Protein AF-A0A7J4TIL9-F1 (afdb_monomer_lite)

Radius of gyration: 11.37 Å; chains: 1; bounding box: 27×21×24 Å

Foldseek 3Di:
DEEPVD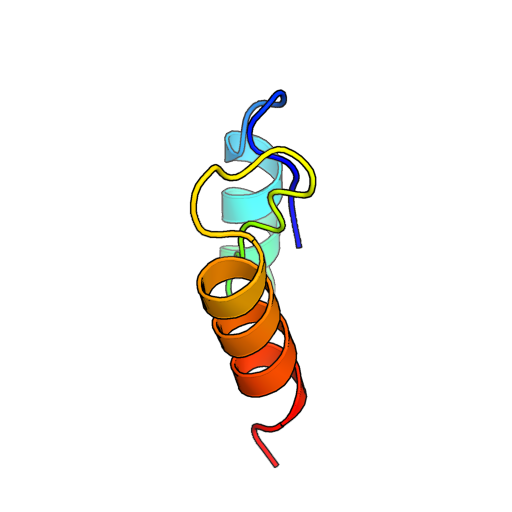DCVVVVVVCVVVVHDDQYQYCPDPPNVVSVVSVVVSVPPD

pLDDT: mean 92.43, std 7.4, range [51.12, 98.19]

Sequence (46 aa):
FVSPEFSTSNAKVIANEIGGKVVVVDPLSNDYLKNMQKVVEAFAVT

Structure (mmCIF, N/CA/C/O backbone):
data_AF-A0A7J4TIL9-F1
#
_entry.id   AF-A0A7J4TIL9-F1
#
loop_
_atom_site.group_PDB
_atom_site.id
_atom_site.type_symbol
_atom_site.label_atom_id
_atom_site.label_alt_id
_atom_site.label_comp_id
_atom_site.label_asym_id
_atom_site.label_entity_id
_atom_site.label_seq_id
_atom_site.pdbx_PDB_ins_code
_atom_site.Cartn_x
_atom_site.Cartn_y
_atom_site.Cartn_z
_atom_site.occupancy
_atom_site.B_iso_or_equiv
_atom_site.auth_seq_id
_atom_site.auth_comp_id
_atom_site.auth_asym_id
_atom_site.auth_atom_id
_atom_site.pdbx_PDB_model_num
ATOM 1 N N . PHE A 1 1 ? -4.576 4.782 0.007 1.00 93.38 1 PHE A N 1
ATOM 2 C CA . PHE A 1 1 ? -3.280 4.871 -0.695 1.00 93.38 1 PHE A CA 1
ATOM 3 C C . PHE A 1 1 ? -2.522 6.085 -0.183 1.00 93.38 1 PHE A C 1
ATOM 5 O O . PHE A 1 1 ? -3.178 7.048 0.197 1.00 93.38 1 PHE A O 1
ATOM 12 N N . VAL A 1 2 ? -1.192 6.027 -0.101 1.00 95.75 2 VAL A N 1
ATOM 13 C CA . VAL A 1 2 ? -0.330 7.107 0.424 1.00 95.75 2 VAL A CA 1
ATOM 14 C C . VAL A 1 2 ? 0.964 7.201 -0.380 1.00 95.75 2 VAL A C 1
ATOM 16 O O . VAL A 1 2 ? 1.407 6.181 -0.903 1.00 95.75 2 VAL A O 1
ATOM 19 N N . SER A 1 3 ? 1.584 8.378 -0.421 1.00 94.19 3 SER A N 1
ATOM 20 C CA . SER A 1 3 ? 2.928 8.558 -0.989 1.00 94.19 3 SER A CA 1
ATOM 21 C C . SER A 1 3 ? 3.997 8.519 0.112 1.00 94.19 3 SER A C 1
ATOM 23 O O . SER A 1 3 ? 3.710 8.946 1.237 1.00 94.19 3 SER A O 1
ATOM 25 N N . PRO A 1 4 ? 5.204 7.992 -0.163 1.00 92.38 4 PRO A N 1
ATOM 26 C CA . PRO A 1 4 ? 6.249 7.807 0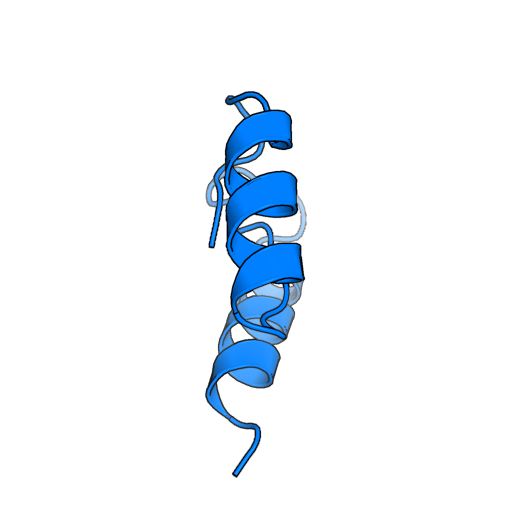.849 1.00 92.38 4 PRO A CA 1
ATOM 27 C C . PRO A 1 4 ? 6.814 9.118 1.416 1.00 92.38 4 PRO A C 1
ATOM 29 O O . PRO A 1 4 ? 7.370 9.113 2.513 1.00 92.38 4 PRO A O 1
ATOM 32 N N . GLU A 1 5 ? 6.656 10.237 0.711 1.00 93.56 5 GLU A N 1
ATOM 33 C CA . GLU A 1 5 ? 7.153 11.558 1.110 1.00 93.56 5 GLU A CA 1
ATOM 34 C C . GLU A 1 5 ? 6.346 12.176 2.263 1.00 93.56 5 GLU A C 1
ATOM 36 O O . GLU A 1 5 ? 6.787 13.145 2.882 1.00 93.56 5 GLU A O 1
ATOM 41 N N . PHE A 1 6 ? 5.169 11.621 2.572 1.00 92.75 6 PHE A N 1
ATOM 42 C CA . PHE A 1 6 ? 4.281 12.116 3.619 1.00 92.75 6 PHE A CA 1
ATOM 43 C C . PHE A 1 6 ? 4.142 11.124 4.775 1.00 92.75 6 PHE A C 1
ATOM 45 O O . PHE A 1 6 ? 4.254 9.906 4.629 1.00 92.75 6 PHE A O 1
ATOM 52 N N . SER A 1 7 ? 3.822 11.656 5.956 1.00 95.06 7 SER A N 1
ATOM 53 C CA . SER A 1 7 ? 3.506 10.830 7.121 1.00 95.06 7 SER A CA 1
ATOM 54 C C . SER A 1 7 ? 2.283 9.946 6.866 1.00 95.06 7 SER A C 1
ATOM 56 O O . SER A 1 7 ? 1.243 10.400 6.390 1.00 95.06 7 SER A O 1
ATOM 58 N N . THR A 1 8 ? 2.383 8.676 7.265 1.00 95.94 8 THR A N 1
ATOM 59 C CA . THR A 1 8 ? 1.304 7.688 7.115 1.00 95.94 8 THR A CA 1
ATOM 60 C C . THR A 1 8 ? 0.383 7.596 8.333 1.00 95.94 8 THR A C 1
ATOM 62 O O . THR A 1 8 ? -0.575 6.825 8.305 1.00 95.94 8 THR A O 1
ATOM 65 N N . SER A 1 9 ? 0.633 8.369 9.397 1.00 96.56 9 SER A N 1
ATOM 66 C CA . SER A 1 9 ? -0.081 8.239 10.678 1.00 96.56 9 SER A CA 1
ATOM 67 C C . SER A 1 9 ? -1.591 8.433 10.539 1.00 96.56 9 SER A C 1
ATOM 69 O O . SER A 1 9 ? -2.356 7.563 10.944 1.00 96.56 9 SER A O 1
ATOM 71 N N . ASN A 1 10 ? -2.031 9.514 9.889 1.00 96.88 10 ASN A N 1
ATOM 72 C CA . ASN A 1 10 ? -3.462 9.794 9.720 1.00 96.88 10 ASN A CA 1
ATOM 73 C C . ASN A 1 10 ? -4.142 8.748 8.830 1.00 96.88 10 ASN A C 1
ATOM 75 O O . ASN A 1 10 ? -5.246 8.300 9.124 1.00 96.88 10 ASN A O 1
ATOM 79 N N . ALA A 1 11 ? -3.460 8.313 7.767 1.00 97.00 11 ALA A N 1
ATOM 80 C CA . ALA A 1 11 ? -3.975 7.279 6.877 1.00 97.00 11 ALA A CA 1
ATOM 81 C C . ALA A 1 11 ? -4.150 5.935 7.599 1.00 97.00 11 ALA A C 1
ATOM 83 O O . ALA A 1 11 ? -5.122 5.233 7.337 1.00 97.00 11 ALA A O 1
ATOM 84 N N . LYS A 1 12 ? -3.242 5.588 8.524 1.00 97.50 12 LYS A N 1
ATOM 85 C CA . LYS A 1 12 ? -3.361 4.388 9.366 1.00 97.50 12 LYS A CA 1
ATOM 86 C C . LYS A 1 12 ? -4.544 4.477 10.323 1.00 97.50 12 LYS A C 1
ATOM 88 O O . LYS A 1 12 ? -5.274 3.501 10.435 1.00 97.50 12 LYS A O 1
ATOM 93 N N . VAL A 1 13 ? -4.749 5.629 10.966 1.00 98.12 13 VAL A N 1
ATOM 94 C CA . VAL A 1 13 ? -5.914 5.847 11.841 1.00 98.12 13 VAL A CA 1
ATOM 95 C C . VAL A 1 13 ? -7.205 5.629 11.053 1.00 98.12 13 VAL A C 1
ATOM 97 O O . VAL A 1 13 ? -7.990 4.764 11.414 1.00 98.12 13 VAL A O 1
ATOM 100 N N . ILE A 1 14 ? -7.376 6.316 9.919 1.00 97.50 14 ILE A N 1
ATOM 101 C CA . ILE A 1 14 ? -8.577 6.180 9.079 1.00 97.50 14 ILE A CA 1
ATOM 102 C C . ILE A 1 14 ? -8.771 4.736 8.608 1.00 97.50 14 ILE A C 1
ATOM 104 O O . ILE A 1 14 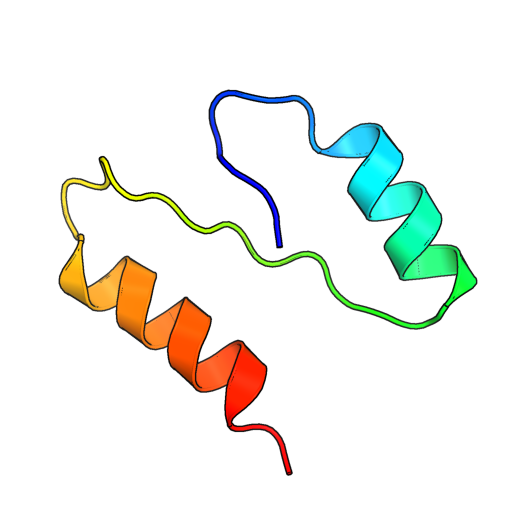? -9.878 4.215 8.686 1.00 97.50 14 ILE A O 1
ATOM 108 N N . ALA A 1 15 ? -7.708 4.083 8.127 1.00 97.06 15 ALA A N 1
ATOM 109 C CA . ALA A 1 15 ? -7.788 2.705 7.653 1.00 97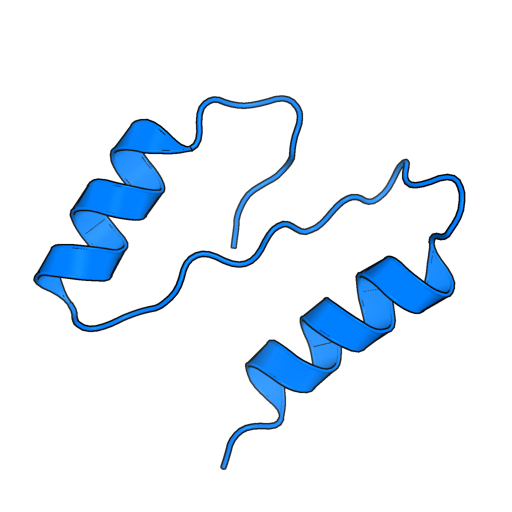.06 15 ALA A CA 1
ATOM 110 C C . ALA A 1 15 ? -8.250 1.749 8.761 1.00 97.06 15 ALA A C 1
ATOM 112 O O . ALA A 1 15 ? -9.119 0.924 8.507 1.00 97.06 15 ALA A O 1
ATOM 113 N N . ASN A 1 16 ? -7.736 1.893 9.984 1.00 97.88 16 ASN A N 1
ATOM 114 C CA . ASN A 1 16 ? -8.150 1.057 11.109 1.00 97.88 16 ASN A CA 1
ATOM 115 C C . ASN A 1 16 ? -9.632 1.253 11.461 1.00 97.88 16 ASN A C 1
ATOM 117 O O . ASN A 1 16 ? -10.328 0.265 11.677 1.00 97.88 16 ASN A O 1
ATOM 121 N N . GLU A 1 17 ? -10.122 2.496 11.460 1.00 98.19 17 GLU A N 1
ATOM 122 C CA . GLU A 1 17 ? -11.526 2.804 11.778 1.00 98.19 17 GLU A CA 1
ATOM 123 C C . GLU A 1 17 ? -12.516 2.211 10.765 1.00 98.19 17 GLU A C 1
ATOM 125 O O . GLU A 1 17 ? -13.626 1.828 11.126 1.00 98.19 17 GLU A O 1
ATOM 130 N N . ILE A 1 18 ? -12.123 2.105 9.492 1.00 97.00 18 ILE A N 1
ATOM 131 C CA . ILE A 1 18 ? -12.999 1.596 8.422 1.00 97.00 18 ILE A CA 1
ATOM 132 C C . ILE A 1 18 ? -12.724 0.132 8.052 1.00 97.00 18 ILE A C 1
ATOM 134 O O . ILE A 1 18 ? -13.284 -0.364 7.075 1.00 97.00 18 ILE A O 1
ATOM 138 N N . GLY A 1 19 ? -11.828 -0.553 8.772 1.00 95.94 19 GLY A N 1
ATOM 139 C CA . GLY A 1 19 ? -11.374 -1.904 8.412 1.00 95.94 19 GLY A CA 1
ATOM 140 C C . GLY A 1 19 ? -10.622 -1.972 7.073 1.00 95.94 19 GLY A C 1
ATOM 141 O O . GLY A 1 19 ? -10.588 -3.011 6.417 1.00 95.94 19 GLY A O 1
ATOM 142 N N . GLY A 1 20 ? -10.048 -0.853 6.636 1.00 94.25 20 GLY A N 1
ATOM 143 C CA . GLY A 1 20 ? -9.267 -0.728 5.413 1.00 94.25 20 GLY A CA 1
ATOM 144 C C . GLY A 1 20 ? -7.784 -1.064 5.597 1.00 94.25 20 GLY A C 1
ATOM 145 O O . GLY A 1 20 ? -7.293 -1.334 6.690 1.00 94.25 20 GLY A O 1
ATOM 146 N N . LYS A 1 21 ? -7.033 -0.989 4.492 1.00 93.62 21 LYS A N 1
ATOM 147 C CA . LYS A 1 21 ? -5.573 -1.170 4.460 1.00 93.62 21 LYS A CA 1
ATOM 148 C C . LYS A 1 21 ? -4.873 0.058 3.885 1.00 93.62 21 LYS A C 1
ATOM 150 O O . LYS A 1 21 ? -5.359 0.688 2.944 1.00 93.62 21 LYS A O 1
ATOM 155 N N . VAL A 1 22 ? -3.695 0.378 4.414 1.00 95.31 22 VAL A N 1
ATOM 156 C CA . VAL A 1 22 ? -2.827 1.419 3.848 1.00 95.31 22 VAL A CA 1
ATOM 157 C C . VAL A 1 22 ? -1.893 0.788 2.822 1.00 95.31 22 VAL A C 1
ATOM 159 O O . VAL A 1 22 ? -1.163 -0.148 3.129 1.00 95.31 22 VAL A O 1
ATOM 162 N N . VAL A 1 23 ? -1.901 1.330 1.606 1.00 94.88 23 VAL A N 1
ATOM 163 C CA . VAL A 1 23 ? -1.046 0.897 0.492 1.00 94.88 23 VAL A CA 1
ATOM 164 C C . VAL A 1 23 ? -0.193 2.077 0.051 1.00 94.88 23 VAL A C 1
ATOM 166 O O . VAL A 1 23 ? -0.734 3.154 -0.212 1.00 94.88 23 VAL A O 1
ATOM 169 N N . VAL A 1 24 ? 1.125 1.881 0.003 1.00 94.12 24 VAL A N 1
ATOM 170 C CA . VAL A 1 24 ? 2.086 2.899 -0.440 1.00 94.12 24 VAL A CA 1
ATOM 171 C C . VAL A 1 24 ? 2.194 2.865 -1.962 1.00 94.12 24 VAL A C 1
ATOM 173 O O . VAL A 1 24 ? 2.436 1.805 -2.536 1.00 94.12 24 VAL A O 1
ATOM 176 N N . VAL A 1 25 ? 2.036 4.025 -2.5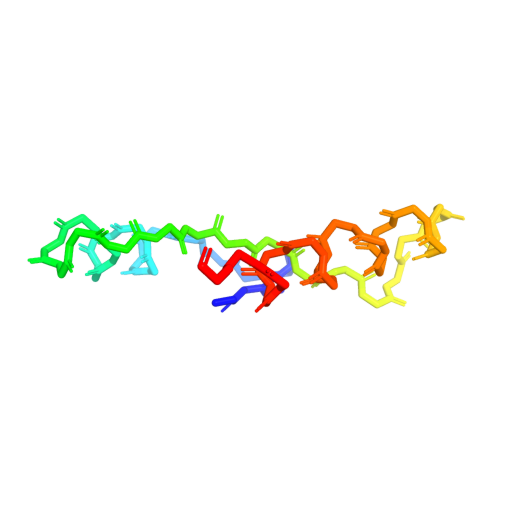90 1.00 94.50 25 VAL A N 1
ATOM 177 C CA . VAL A 1 25 ? 2.246 4.262 -4.019 1.00 94.50 25 VAL A CA 1
ATOM 178 C C . VAL A 1 25 ? 3.498 5.121 -4.133 1.00 94.50 25 VAL A C 1
ATOM 180 O O . VAL A 1 25 ? 3.496 6.266 -3.690 1.00 94.50 25 VAL A O 1
ATOM 183 N N . ASP A 1 26 ? 4.569 4.554 -4.675 1.00 92.94 26 ASP A N 1
ATOM 184 C CA . ASP A 1 26 ? 5.867 5.217 -4.796 1.00 92.94 26 ASP A CA 1
ATOM 185 C C . ASP A 1 26 ? 6.189 5.425 -6.285 1.00 92.94 26 ASP A C 1
ATOM 187 O O . ASP A 1 26 ? 6.699 4.514 -6.945 1.00 92.94 26 ASP A O 1
ATOM 191 N N . PRO A 1 27 ? 5.865 6.603 -6.847 1.00 83.12 27 PRO A N 1
ATOM 192 C CA . PRO A 1 27 ? 6.145 6.906 -8.245 1.00 83.12 27 PRO A CA 1
ATOM 193 C C . PRO A 1 27 ? 7.642 7.106 -8.527 1.00 83.12 27 PRO A C 1
ATOM 195 O O . PRO A 1 27 ? 8.026 7.122 -9.694 1.00 83.12 27 PRO A O 1
ATOM 198 N N . LEU A 1 28 ? 8.477 7.247 -7.490 1.00 88.94 28 LEU A N 1
ATOM 199 C CA . LEU A 1 28 ? 9.926 7.454 -7.588 1.00 88.94 28 LEU A CA 1
ATOM 200 C C . LEU A 1 28 ? 10.726 6.201 -7.206 1.00 88.94 28 LEU A C 1
ATOM 202 O O . LEU A 1 28 ? 11.950 6.253 -7.077 1.00 88.94 28 LEU A O 1
ATOM 206 N N . SER A 1 29 ? 10.049 5.064 -7.040 1.00 90.56 29 SER A N 1
ATOM 207 C CA . SER A 1 29 ? 10.697 3.818 -6.657 1.00 90.56 29 SER A CA 1
ATOM 208 C C . SER A 1 29 ? 11.700 3.372 -7.716 1.00 90.56 29 SER A C 1
ATOM 210 O O . SER A 1 29 ? 11.358 3.273 -8.894 1.00 90.56 29 SER A O 1
ATOM 212 N N . ASN A 1 30 ? 12.911 2.997 -7.289 1.00 89.69 30 ASN A N 1
ATOM 213 C CA . ASN A 1 30 ? 13.892 2.358 -8.178 1.00 89.69 30 ASN A CA 1
ATOM 214 C C . ASN A 1 30 ? 13.311 1.103 -8.852 1.00 89.69 30 ASN A C 1
ATOM 216 O O . ASN A 1 30 ? 13.613 0.819 -10.006 1.00 89.69 30 ASN A O 1
ATOM 220 N N . ASP A 1 31 ? 12.450 0.370 -8.137 1.00 93.50 31 ASP A N 1
ATOM 221 C CA . ASP A 1 31 ? 11.710 -0.779 -8.660 1.00 93.50 31 ASP A CA 1
ATOM 222 C C . ASP A 1 31 ? 10.245 -0.397 -8.937 1.00 93.50 31 ASP A C 1
ATOM 224 O O . ASP A 1 31 ? 9.299 -0.875 -8.301 1.00 93.50 31 ASP A O 1
ATOM 228 N N . TYR A 1 32 ? 10.073 0.543 -9.869 1.00 90.56 32 TYR A N 1
ATOM 229 C CA . TYR A 1 32 ? 8.783 1.134 -10.229 1.00 90.56 32 TYR A CA 1
ATOM 230 C C . TYR A 1 32 ? 7.729 0.083 -10.607 1.00 90.56 32 TYR A C 1
ATOM 232 O O . TYR A 1 32 ? 6.601 0.127 -10.114 1.00 90.56 32 TYR A O 1
ATOM 240 N N . LEU A 1 33 ? 8.091 -0.899 -11.444 1.00 93.62 33 LEU A N 1
ATOM 241 C CA . LEU A 1 33 ? 7.154 -1.934 -11.895 1.00 93.62 33 LEU A CA 1
ATOM 242 C C . LEU A 1 33 ? 6.663 -2.792 -10.730 1.00 93.62 33 LEU A C 1
ATOM 244 O O . LEU A 1 33 ? 5.461 -3.033 -10.618 1.00 93.62 33 LEU A O 1
ATOM 248 N N . LYS A 1 34 ? 7.558 -3.200 -9.827 1.00 92.31 34 LYS A N 1
ATOM 249 C CA . LYS A 1 34 ? 7.170 -3.948 -8.628 1.00 92.31 34 LYS A CA 1
ATOM 250 C C . LYS A 1 34 ? 6.322 -3.111 -7.678 1.00 92.31 34 LYS A C 1
ATOM 252 O O . LYS A 1 34 ? 5.419 -3.650 -7.038 1.00 92.31 34 LYS A O 1
ATOM 257 N N . ASN A 1 35 ? 6.588 -1.806 -7.561 1.00 91.62 35 ASN A N 1
ATOM 258 C CA . ASN A 1 35 ? 5.725 -0.920 -6.783 1.00 91.62 35 ASN A CA 1
ATOM 259 C C . ASN A 1 35 ? 4.308 -0.883 -7.376 1.00 91.62 35 ASN A C 1
ATOM 261 O O . ASN A 1 35 ? 3.343 -1.140 -6.659 1.00 91.62 35 ASN A O 1
ATOM 265 N N . MET A 1 36 ? 4.188 -0.670 -8.686 1.00 93.06 36 MET A N 1
ATOM 266 C CA . MET A 1 36 ? 2.891 -0.608 -9.364 1.00 93.06 36 MET A CA 1
ATOM 267 C C . MET A 1 36 ? 2.145 -1.949 -9.352 1.00 93.06 36 MET A C 1
ATOM 269 O O . MET A 1 36 ? 0.927 -1.953 -9.196 1.00 93.06 36 MET A O 1
ATOM 273 N N . GLN A 1 37 ? 2.843 -3.087 -9.415 1.00 93.06 37 GLN A N 1
ATOM 274 C CA . GLN A 1 37 ? 2.229 -4.410 -9.233 1.00 93.06 37 GLN A CA 1
ATOM 275 C C . GLN A 1 37 ? 1.513 -4.525 -7.881 1.00 93.06 37 GLN A C 1
ATOM 277 O O . GLN A 1 37 ? 0.346 -4.903 -7.849 1.00 93.06 37 GLN A O 1
ATOM 282 N N . LYS A 1 38 ? 2.148 -4.095 -6.781 1.00 90.81 38 LYS A N 1
ATOM 283 C CA . LYS A 1 38 ? 1.510 -4.075 -5.448 1.00 90.81 38 LYS A CA 1
ATOM 284 C C . LYS A 1 38 ? 0.277 -3.173 -5.401 1.00 90.81 38 LYS A C 1
ATOM 286 O O . LYS A 1 38 ? -0.687 -3.468 -4.696 1.00 90.81 38 LYS A O 1
ATOM 291 N N . VAL A 1 39 ? 0.310 -2.054 -6.126 1.00 93.00 39 VAL A N 1
ATOM 292 C CA . VAL A 1 39 ? -0.838 -1.144 -6.231 1.00 93.00 39 VAL A CA 1
ATOM 293 C C . VAL A 1 39 ? -1.989 -1.827 -6.966 1.00 93.00 39 VAL A C 1
ATOM 295 O O . VAL A 1 39 ? -3.113 -1.804 -6.471 1.00 93.00 39 VAL A O 1
ATOM 298 N N . VAL A 1 40 ? -1.716 -2.485 -8.094 1.00 94.00 40 VAL A N 1
ATOM 299 C CA . VAL A 1 40 ? -2.723 -3.243 -8.854 1.00 94.00 40 VAL A CA 1
ATOM 300 C C . VAL A 1 40 ? -3.294 -4.389 -8.023 1.00 94.00 40 VAL A C 1
ATOM 302 O O . VAL A 1 40 ? -4.512 -4.512 -7.934 1.00 94.00 40 VAL A O 1
ATOM 305 N N . GLU A 1 41 ? -2.453 -5.175 -7.349 1.00 92.88 41 GLU A N 1
ATOM 306 C CA . GLU A 1 41 ? -2.889 -6.236 -6.429 1.00 92.88 41 GLU A CA 1
ATOM 307 C C . GLU A 1 41 ? -3.835 -5.698 -5.352 1.00 92.88 41 GLU A C 1
ATOM 309 O O . GLU A 1 41 ? -4.818 -6.346 -4.998 1.00 92.88 41 GLU A O 1
ATOM 314 N N . ALA A 1 42 ? -3.581 -4.489 -4.844 1.00 91.69 42 ALA A N 1
ATOM 315 C CA . ALA A 1 42 ? -4.449 -3.885 -3.849 1.00 91.69 42 ALA A CA 1
ATOM 316 C C . ALA A 1 42 ? -5.856 -3.569 -4.373 1.00 91.69 42 ALA A C 1
ATOM 318 O O . AL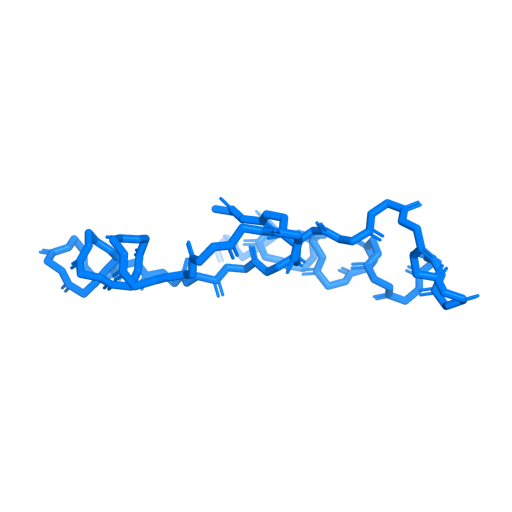A A 1 42 ? -6.792 -3.668 -3.576 1.00 91.69 42 ALA A O 1
ATOM 319 N N . PHE A 1 43 ? -5.991 -3.214 -5.655 1.00 90.38 43 PHE A N 1
ATOM 320 C CA . PHE A 1 43 ? -7.272 -2.977 -6.331 1.00 90.38 43 PHE A CA 1
ATOM 321 C C . PHE A 1 43 ? -7.936 -4.260 -6.844 1.00 90.38 43 PHE A C 1
ATOM 323 O O . PHE A 1 43 ? -9.156 -4.307 -6.933 1.00 90.38 43 PHE A O 1
ATOM 330 N N . ALA A 1 44 ? -7.152 -5.283 -7.189 1.00 92.00 44 ALA A N 1
ATOM 331 C CA . ALA A 1 44 ? -7.642 -6.509 -7.818 1.00 92.00 44 ALA A CA 1
ATOM 332 C C . ALA A 1 44 ? -8.340 -7.481 -6.851 1.00 92.00 44 ALA A C 1
ATOM 334 O O . ALA A 1 44 ? -8.971 -8.430 -7.313 1.00 92.00 44 ALA A O 1
ATOM 335 N N . VAL A 1 45 ? -8.231 -7.276 -5.531 1.00 73.44 45 VAL A N 1
ATOM 336 C CA . VAL A 1 45 ? -8.967 -8.084 -4.545 1.00 73.44 45 VAL A CA 1
ATOM 337 C C . VAL A 1 45 ? -10.468 -7.890 -4.778 1.00 73.44 45 VAL A C 1
ATOM 339 O O . VAL A 1 45 ? -11.016 -6.840 -4.448 1.00 73.44 45 VAL A O 1
ATOM 342 N N . THR A 1 46 ? -11.084 -8.909 -5.378 1.00 51.12 46 THR A N 1
ATOM 343 C CA . THR A 1 46 ? -12.527 -9.063 -5.600 1.00 51.12 46 THR A CA 1
ATOM 344 C C . THR A 1 46 ? -13.059 -10.085 -4.609 1.00 51.12 46 THR A C 1
ATOM 346 O O . THR A 1 46 ? -12.347 -11.095 -4.399 1.00 51.12 46 THR A O 1
#

Organism: NCBI:txid59277

Secondary structure (DSSP, 8-state):
-B-TTS--HHHHHHHHHTT----B--TT-TTHHHHHHHHHHHHH--